Protein AF-A0A2H9NZM9-F1 (afdb_monomer)

Structure (mmCIF, N/CA/C/O backbone):
data_AF-A0A2H9NZM9-F1
#
_entry.id   AF-A0A2H9NZM9-F1
#
loop_
_atom_site.group_PDB
_atom_site.id
_atom_site.type_symbol
_atom_site.label_atom_id
_atom_site.label_alt_id
_atom_site.label_comp_id
_atom_site.label_asym_id
_atom_site.label_entity_id
_atom_site.label_seq_id
_atom_site.pdbx_PDB_ins_code
_atom_site.Cartn_x
_atom_site.Cartn_y
_atom_site.Cartn_z
_atom_site.occupancy
_atom_site.B_iso_or_equiv
_atom_site.auth_seq_id
_atom_site.auth_comp_id
_atom_site.auth_asym_id
_atom_site.auth_atom_id
_atom_site.pdbx_PDB_model_num
ATOM 1 N N . MET A 1 1 ? 43.195 0.179 -11.443 1.00 60.94 1 MET A N 1
ATOM 2 C CA . MET A 1 1 ? 41.827 -0.381 -11.511 1.00 60.94 1 MET A CA 1
ATOM 3 C C . MET A 1 1 ? 40.863 0.769 -11.792 1.00 60.94 1 MET A C 1
ATOM 5 O O . MET A 1 1 ? 40.786 1.678 -10.978 1.00 60.94 1 MET A O 1
ATOM 9 N N . ARG A 1 2 ? 40.244 0.827 -12.981 1.00 67.19 2 ARG A N 1
ATOM 10 C CA . ARG A 1 2 ? 39.275 1.886 -13.330 1.00 67.19 2 ARG A CA 1
ATOM 11 C C . ARG A 1 2 ? 37.903 1.486 -12.791 1.00 67.19 2 ARG A C 1
ATOM 13 O O . ARG A 1 2 ? 37.361 0.475 -13.223 1.00 67.19 2 ARG A O 1
ATOM 20 N N . ASN A 1 3 ? 37.360 2.274 -11.868 1.00 69.50 3 ASN A N 1
ATOM 21 C CA . ASN A 1 3 ? 35.991 2.103 -11.395 1.00 69.50 3 ASN A CA 1
ATOM 22 C C . ASN A 1 3 ? 35.041 2.823 -12.355 1.00 69.50 3 ASN A C 1
ATOM 24 O O . ASN A 1 3 ? 35.167 4.028 -12.565 1.00 69.50 3 ASN A O 1
ATOM 28 N N . TYR A 1 4 ? 34.100 2.084 -12.935 1.00 81.62 4 TYR A N 1
ATOM 29 C CA . TYR A 1 4 ? 33.056 2.631 -13.796 1.00 81.62 4 TYR A CA 1
ATOM 30 C C . TYR A 1 4 ? 31.754 2.754 -13.001 1.00 81.62 4 TYR A C 1
ATOM 32 O O . TYR A 1 4 ? 31.340 1.814 -12.324 1.00 81.62 4 TYR A O 1
ATOM 40 N N . LYS A 1 5 ? 31.105 3.920 -13.078 1.00 83.56 5 LYS A N 1
ATOM 41 C CA . LYS A 1 5 ? 29.802 4.164 -12.452 1.00 83.56 5 LYS A CA 1
ATOM 42 C C . LYS A 1 5 ? 28.703 3.899 -13.476 1.00 83.56 5 LYS A C 1
ATOM 44 O O . LYS A 1 5 ? 28.402 4.761 -14.295 1.00 83.56 5 LYS A O 1
ATOM 49 N N . PHE A 1 6 ? 28.101 2.718 -13.415 1.00 85.81 6 PHE A N 1
ATOM 50 C CA . PHE A 1 6 ? 26.919 2.400 -14.211 1.00 85.81 6 PHE A CA 1
ATOM 51 C C . PHE A 1 6 ? 25.656 2.792 -13.447 1.00 85.81 6 PHE A C 1
ATOM 53 O O . PHE A 1 6 ? 25.541 2.535 -12.248 1.00 85.81 6 PHE A O 1
ATOM 60 N N . ARG A 1 7 ? 24.699 3.411 -14.141 1.00 88.44 7 ARG A N 1
ATOM 61 C CA . 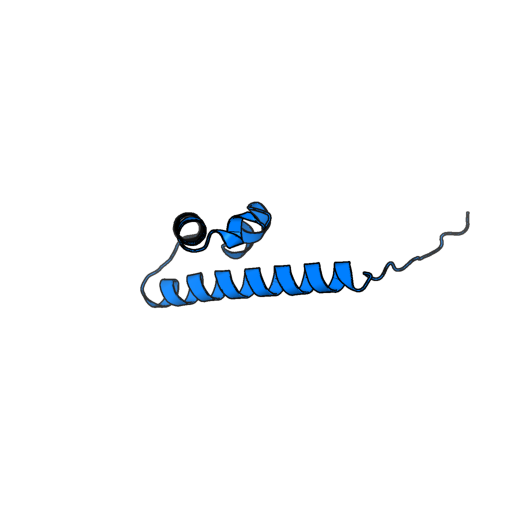ARG A 1 7 ? 23.339 3.596 -13.635 1.00 88.44 7 ARG A CA 1
ATOM 62 C C . ARG A 1 7 ? 22.417 2.712 -14.457 1.00 88.44 7 ARG A C 1
ATOM 64 O O . ARG A 1 7 ? 22.276 2.916 -15.658 1.00 88.44 7 ARG A O 1
ATOM 71 N N . LEU A 1 8 ? 21.823 1.732 -13.793 1.00 87.56 8 LEU A N 1
ATOM 72 C CA . LEU A 1 8 ? 20.789 0.899 -14.383 1.00 87.56 8 LEU A CA 1
ATOM 73 C C . LEU A 1 8 ? 19.462 1.639 -14.258 1.00 87.56 8 LEU A C 1
ATOM 75 O O . LEU A 1 8 ? 19.107 2.099 -13.172 1.00 87.56 8 LEU A O 1
ATOM 79 N N . TYR A 1 9 ? 18.761 1.758 -15.375 1.00 92.62 9 TYR A N 1
ATOM 80 C CA . TYR A 1 9 ? 17.385 2.224 -15.410 1.00 92.62 9 TYR A CA 1
ATOM 81 C C . TYR A 1 9 ? 16.473 1.027 -15.666 1.00 92.62 9 TYR A C 1
ATOM 83 O O . TYR A 1 9 ? 16.887 0.097 -16.367 1.00 92.62 9 TYR A O 1
ATOM 91 N N . PRO A 1 10 ? 15.264 1.020 -15.087 1.00 93.31 10 PRO A N 1
ATOM 92 C CA . PRO A 1 10 ? 14.300 -0.019 -15.383 1.00 93.31 10 PRO A CA 1
ATOM 93 C C . PRO A 1 10 ? 13.922 0.018 -16.866 1.00 93.31 10 PRO A C 1
ATOM 95 O O . PRO A 1 10 ? 13.855 1.083 -17.478 1.00 93.31 10 PRO A O 1
ATOM 98 N N . ASN A 1 11 ? 13.664 -1.152 -17.441 1.00 96.31 11 ASN A N 1
ATOM 99 C CA . ASN A 1 11 ? 12.927 -1.231 -18.698 1.00 96.31 11 ASN A CA 1
ATOM 100 C C . ASN A 1 11 ? 11.429 -0.950 -18.461 1.00 96.31 11 ASN A C 1
ATOM 102 O O . ASN A 1 11 ? 10.980 -0.855 -17.317 1.00 96.31 11 ASN A O 1
ATOM 106 N N . LEU A 1 12 ? 10.651 -0.851 -19.541 1.00 97.06 12 LEU A N 1
ATOM 107 C CA . LEU A 1 12 ? 9.225 -0.508 -19.472 1.00 97.06 12 LEU A CA 1
ATOM 108 C C . LEU A 1 12 ? 8.421 -1.459 -18.565 1.00 97.06 12 LEU A C 1
ATOM 110 O O . LEU A 1 12 ? 7.624 -1.001 -17.749 1.00 97.06 12 LEU A O 1
ATOM 114 N N . ASP A 1 13 ? 8.676 -2.769 -18.630 1.00 97.31 13 ASP A N 1
ATOM 115 C CA . ASP A 1 13 ? 7.977 -3.756 -17.794 1.00 97.31 13 ASP A CA 1
ATOM 116 C C . ASP A 1 13 ? 8.326 -3.608 -16.309 1.00 97.31 13 ASP A C 1
ATOM 118 O O . ASP A 1 13 ? 7.480 -3.784 -15.428 1.00 97.31 13 ASP A O 1
ATOM 122 N N . GLN A 1 14 ? 9.590 -3.305 -16.010 1.00 96.12 14 GLN A N 1
ATOM 123 C CA . GLN A 1 14 ? 10.052 -3.050 -14.650 1.00 96.12 14 GLN A CA 1
ATOM 124 C C . GLN A 1 14 ? 9.444 -1.760 -14.10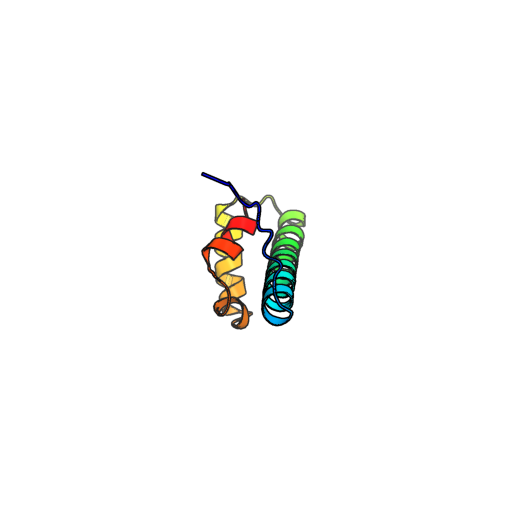2 1.00 96.12 14 GLN A C 1
ATOM 126 O O . GLN A 1 14 ? 8.990 -1.746 -12.960 1.00 96.12 14 GLN A O 1
ATOM 131 N N . GLU A 1 15 ? 9.392 -0.700 -14.908 1.00 96.69 15 GLU A N 1
ATOM 132 C CA . GLU A 1 15 ? 8.763 0.561 -14.526 1.00 96.69 15 GLU A CA 1
ATOM 133 C C . GLU A 1 15 ? 7.273 0.369 -14.237 1.00 96.69 15 GLU A C 1
ATOM 135 O O . GLU A 1 15 ? 6.798 0.780 -13.177 1.00 96.69 15 GLU A O 1
ATOM 140 N N . TYR A 1 16 ? 6.561 -0.349 -15.108 1.00 96.75 16 TYR A N 1
ATOM 141 C CA . TYR A 1 16 ? 5.157 -0.685 -14.894 1.00 96.75 16 TYR A CA 1
ATOM 142 C C . TYR A 1 16 ? 4.950 -1.460 -13.588 1.00 96.75 16 TYR A C 1
ATOM 144 O O . TYR A 1 16 ? 4.099 -1.094 -12.778 1.00 96.75 16 TYR A O 1
ATOM 152 N N . LYS A 1 17 ? 5.760 -2.495 -13.325 1.00 95.38 17 LYS A N 1
ATOM 153 C CA . LYS A 1 17 ? 5.680 -3.268 -12.073 1.00 95.38 17 LYS A CA 1
ATOM 154 C C . LYS A 1 17 ? 5.924 -2.396 -10.842 1.00 95.38 17 LYS A C 1
ATOM 156 O O . LYS A 1 17 ? 5.219 -2.544 -9.845 1.00 95.38 17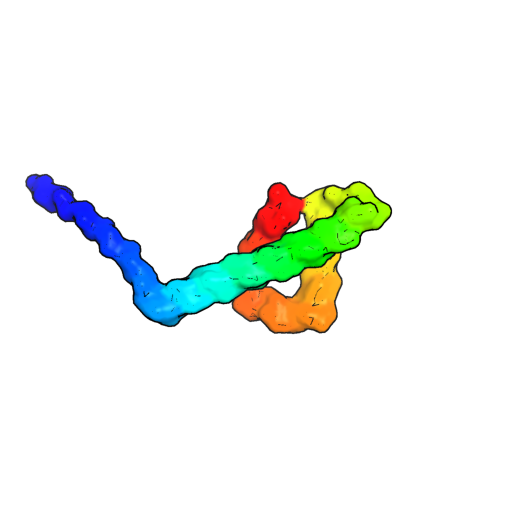 LYS A O 1
ATOM 161 N N . LEU A 1 18 ? 6.894 -1.484 -10.905 1.00 94.81 18 LEU A N 1
ATOM 162 C CA . LEU A 1 18 ? 7.185 -0.548 -9.818 1.00 94.81 18 LEU A CA 1
ATOM 163 C C . LEU A 1 18 ? 6.008 0.401 -9.571 1.00 94.81 18 LEU A C 1
ATOM 165 O O . LEU A 1 18 ? 5.559 0.527 -8.432 1.00 94.81 18 LEU A O 1
ATOM 169 N N . GLN A 1 19 ? 5.474 1.022 -10.624 1.00 96.62 19 GLN A N 1
ATOM 170 C CA . GLN A 1 19 ? 4.319 1.917 -10.521 1.00 96.62 19 GLN A CA 1
ATOM 171 C C . GLN A 1 19 ? 3.082 1.184 -9.997 1.00 96.62 19 GLN A C 1
ATOM 173 O O . GLN A 1 19 ? 2.398 1.679 -9.103 1.00 96.62 19 GLN A O 1
ATOM 178 N N . ASN A 1 20 ? 2.825 -0.021 -10.497 1.00 96.69 20 ASN A N 1
ATOM 179 C CA . ASN A 1 20 ? 1.714 -0.849 -10.059 1.00 96.69 20 ASN A CA 1
ATOM 180 C C . ASN A 1 20 ? 1.826 -1.210 -8.567 1.00 96.69 20 ASN A C 1
ATOM 182 O O . ASN A 1 20 ? 0.878 -1.000 -7.814 1.00 96.69 20 ASN A O 1
ATOM 186 N N . ASN A 1 21 ? 3.005 -1.634 -8.098 1.00 95.88 21 ASN A N 1
ATOM 187 C CA . ASN A 1 21 ? 3.244 -1.889 -6.672 1.00 95.88 21 ASN A CA 1
ATOM 188 C C . ASN A 1 21 ? 2.992 -0.641 -5.808 1.00 95.88 21 ASN A C 1
ATOM 190 O O . ASN A 1 21 ? 2.369 -0.741 -4.751 1.00 95.88 21 ASN A O 1
ATOM 194 N N . LEU A 1 22 ? 3.428 0.541 -6.262 1.00 95.94 22 LEU A N 1
ATOM 195 C CA . LEU A 1 22 ? 3.164 1.806 -5.567 1.00 95.94 22 LEU A CA 1
ATOM 196 C C . LEU A 1 22 ? 1.667 2.124 -5.503 1.00 95.94 22 LEU A C 1
ATOM 198 O O . LEU A 1 22 ? 1.182 2.581 -4.469 1.00 95.94 22 LEU A O 1
ATOM 202 N N . ASN A 1 23 ? 0.931 1.876 -6.585 1.00 97.25 23 ASN A N 1
ATOM 203 C CA . ASN A 1 23 ? -0.514 2.087 -6.627 1.00 97.25 23 ASN A CA 1
ATOM 204 C C . ASN A 1 23 ? -1.246 1.148 -5.664 1.00 97.25 23 ASN A C 1
ATOM 206 O O . ASN A 1 23 ? -2.143 1.595 -4.953 1.00 97.25 23 ASN A O 1
ATOM 210 N N . VAL A 1 24 ? -0.815 -0.111 -5.561 1.00 97.31 24 VAL A N 1
ATOM 211 C CA . VAL A 1 24 ? -1.357 -1.050 -4.570 1.00 97.31 24 VAL A CA 1
ATOM 212 C C . VAL A 1 24 ? -1.067 -0.593 -3.143 1.00 97.31 24 VAL A C 1
ATOM 214 O O . VAL A 1 24 ? -1.983 -0.580 -2.324 1.00 97.31 24 VAL A O 1
ATOM 217 N N . CYS A 1 25 ? 0.156 -0.144 -2.840 1.00 96.12 25 CYS A N 1
ATOM 218 C CA . CYS A 1 25 ? 0.466 0.423 -1.523 1.00 96.12 25 CYS A CA 1
ATOM 219 C C . CYS A 1 25 ? -0.441 1.614 -1.182 1.00 96.12 25 CYS A C 1
ATOM 221 O O . CYS A 1 25 ? -0.961 1.681 -0.071 1.00 96.12 25 CYS A O 1
ATOM 223 N N . LYS A 1 26 ? -0.666 2.531 -2.134 1.00 96.94 26 LYS A N 1
ATOM 224 C CA . LYS A 1 26 ? -1.572 3.679 -1.950 1.00 96.94 26 LYS A CA 1
ATOM 225 C C . LYS A 1 26 ? -3.010 3.235 -1.701 1.00 96.94 26 LYS A C 1
ATOM 227 O O . LYS A 1 26 ? -3.673 3.781 -0.826 1.00 96.94 26 LYS A O 1
ATOM 232 N N . TRP A 1 27 ? -3.485 2.243 -2.450 1.00 97.50 27 TRP A N 1
ATOM 233 C CA . TRP A 1 27 ? -4.830 1.704 -2.280 1.00 97.50 27 TRP A CA 1
ATOM 234 C C . TRP A 1 27 ? -5.021 1.108 -0.879 1.00 97.50 27 TRP A C 1
ATOM 236 O O . TRP A 1 27 ? -5.977 1.463 -0.192 1.00 97.50 27 TRP A O 1
ATOM 246 N N . VAL A 1 28 ? -4.073 0.283 -0.414 1.00 96.81 28 VAL A N 1
ATOM 247 C CA . VAL A 1 28 ? -4.105 -0.303 0.939 1.00 96.81 28 VAL A CA 1
ATOM 248 C C . VAL A 1 28 ? -4.021 0.781 2.015 1.00 96.81 28 VAL A C 1
ATOM 250 O O . VAL A 1 28 ? -4.788 0.750 2.974 1.00 96.81 28 VAL A O 1
ATOM 253 N N . TYR A 1 29 ? -3.143 1.772 1.843 1.00 95.94 29 TYR A N 1
ATOM 254 C CA . TYR A 1 29 ? -3.021 2.896 2.771 1.00 95.94 29 TYR A CA 1
ATOM 255 C C . TYR A 1 29 ? -4.342 3.655 2.923 1.00 95.94 29 TYR A C 1
ATOM 257 O O . TYR A 1 29 ? -4.776 3.914 4.042 1.00 95.94 29 TYR A O 1
ATOM 265 N N . ASN A 1 30 ? -5.026 3.946 1.815 1.00 96.12 30 ASN A N 1
ATOM 266 C CA . ASN A 1 30 ? -6.319 4.625 1.860 1.00 96.12 30 ASN A CA 1
ATOM 267 C C . ASN A 1 30 ? -7.361 3.817 2.648 1.00 96.12 30 ASN A C 1
ATOM 269 O O . ASN A 1 30 ? -8.124 4.406 3.408 1.00 96.12 30 ASN A O 1
ATOM 273 N N . LYS A 1 31 ? -7.347 2.478 2.557 1.00 95.56 31 LYS A N 1
ATOM 274 C CA . LYS A 1 31 ? -8.204 1.618 3.393 1.00 95.56 31 LYS A CA 1
ATOM 275 C C . LYS A 1 31 ? -7.884 1.717 4.877 1.00 95.56 31 LYS A C 1
ATOM 277 O O . LYS A 1 31 ? -8.803 1.770 5.693 1.00 95.56 31 LYS A O 1
ATOM 282 N N . PHE A 1 32 ? -6.608 1.805 5.238 1.00 95.31 32 PHE A N 1
ATOM 283 C CA . PHE A 1 32 ? -6.229 2.047 6.629 1.00 95.31 32 PHE A CA 1
ATOM 284 C C . PHE A 1 32 ? -6.661 3.433 7.105 1.00 95.31 32 PHE A C 1
ATOM 286 O O . PHE A 1 32 ? -7.181 3.541 8.209 1.00 95.31 32 PHE A O 1
ATOM 293 N N . VAL A 1 33 ? -6.523 4.474 6.279 1.00 95.12 33 VAL A N 1
ATOM 294 C CA . VAL A 1 33 ? -6.968 5.836 6.619 1.00 95.12 33 VAL A CA 1
ATOM 295 C C . VAL A 1 33 ? -8.483 5.899 6.821 1.00 95.12 33 VAL A C 1
ATOM 297 O O . VAL A 1 33 ? -8.932 6.446 7.825 1.00 95.12 33 VAL A O 1
ATOM 300 N N . GLU A 1 34 ? -9.271 5.298 5.924 1.00 94.88 34 GLU A N 1
ATOM 301 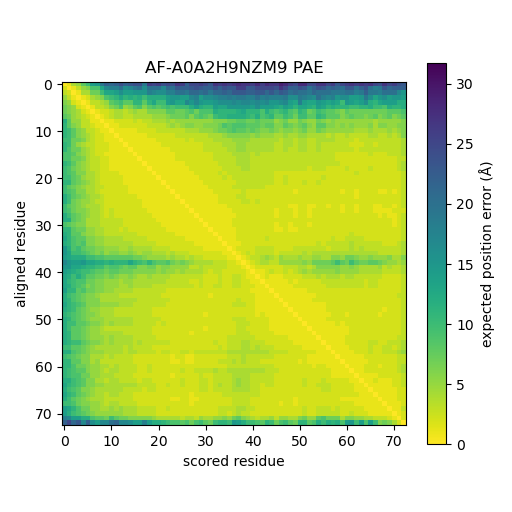C CA . GLU A 1 34 ? -10.737 5.207 6.048 1.00 94.88 34 GLU A CA 1
ATOM 302 C C . GLU A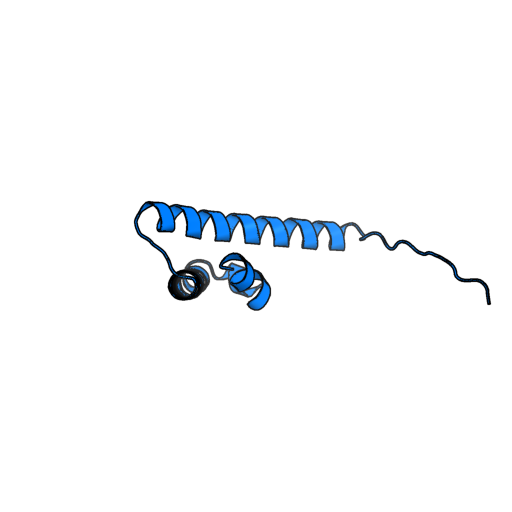 1 34 ? -11.161 4.573 7.384 1.00 94.88 34 GLU A C 1
ATOM 304 O O . GLU A 1 34 ? -12.157 4.979 7.988 1.00 94.88 34 GLU A O 1
ATOM 309 N N . GLN A 1 35 ? -10.404 3.584 7.865 1.00 93.12 35 GLN A N 1
ATOM 310 C CA . GLN A 1 35 ? -10.690 2.919 9.131 1.00 93.12 35 GLN A CA 1
ATOM 311 C C . GLN A 1 35 ? -10.136 3.692 10.341 1.00 93.12 35 GLN A C 1
ATOM 313 O O . GLN A 1 35 ? -10.811 3.783 11.365 1.00 93.12 35 GLN A O 1
ATOM 318 N N . ALA A 1 36 ? -8.964 4.319 10.212 1.00 93.12 36 ALA A N 1
ATOM 319 C CA . ALA A 1 36 ? -8.347 5.147 11.250 1.00 93.12 36 ALA A CA 1
ATOM 320 C C . ALA A 1 36 ? -9.180 6.396 11.582 1.00 93.12 36 ALA A C 1
ATOM 322 O O . ALA A 1 36 ? -9.142 6.898 12.702 1.00 93.12 36 ALA A O 1
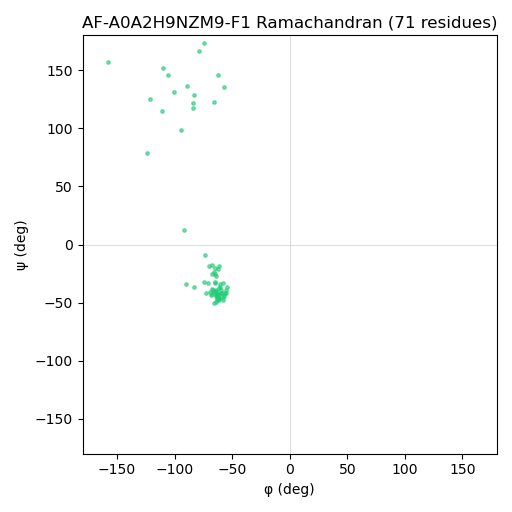ATOM 323 N N . GLN A 1 37 ? -9.965 6.892 10.621 1.00 93.25 37 GLN A N 1
ATOM 324 C CA . GLN A 1 37 ? -10.919 7.980 10.851 1.00 93.25 37 GLN A CA 1
ATOM 325 C C . GLN A 1 37 ? -12.047 7.595 11.818 1.00 93.25 37 GLN A C 1
ATOM 327 O O . GLN A 1 37 ? -12.629 8.473 12.452 1.00 93.25 37 GLN A O 1
ATOM 332 N N . LYS A 1 38 ? -12.372 6.302 11.935 1.00 93.00 38 LYS A N 1
ATOM 333 C CA . LYS A 1 38 ? -13.451 5.806 12.803 1.00 93.00 38 LYS A CA 1
ATOM 334 C C . LYS A 1 38 ? -12.956 5.472 14.206 1.00 93.00 38 LYS A C 1
ATOM 336 O O . LYS A 1 38 ? -13.702 5.624 15.169 1.00 93.00 38 LYS A O 1
ATOM 341 N N . SER A 1 39 ? -11.721 4.995 14.323 1.00 91.38 39 SER A N 1
ATOM 342 C CA . SER A 1 39 ? -11.125 4.583 15.591 1.00 91.38 39 SER A CA 1
ATOM 343 C C . SER A 1 39 ? -9.605 4.608 15.516 1.00 91.38 39 SER A C 1
ATOM 345 O O . SER A 1 39 ? -9.023 4.447 14.446 1.00 91.38 39 SER A O 1
ATOM 347 N N . PHE A 1 40 ? -8.949 4.717 16.671 1.00 91.94 40 PHE A N 1
ATOM 348 C CA . PHE A 1 40 ? -7.513 4.472 16.754 1.00 91.94 40 PHE A CA 1
ATOM 349 C C . PHE A 1 40 ? -7.185 3.057 16.253 1.00 91.94 40 PHE A C 1
ATOM 351 O O . PHE A 1 40 ? -7.871 2.100 16.612 1.00 91.94 40 PHE A O 1
ATOM 358 N N . LEU A 1 41 ? -6.142 2.935 15.430 1.00 92.88 41 LEU A N 1
ATOM 359 C CA . LEU A 1 41 ? -5.656 1.662 14.906 1.00 92.88 41 LEU A CA 1
ATOM 360 C C . LEU A 1 41 ? -4.200 1.467 15.300 1.00 92.88 41 LEU A C 1
ATOM 362 O O . LEU A 1 41 ? -3.341 2.293 14.989 1.00 92.88 41 LEU A O 1
ATOM 366 N N . SER A 1 42 ? -3.911 0.340 15.940 1.00 94.06 42 SER A N 1
ATOM 367 C CA . SER A 1 42 ? -2.542 -0.122 16.108 1.00 94.06 42 SER A CA 1
ATOM 368 C C . SER A 1 42 ? -2.031 -0.789 14.827 1.00 94.06 42 SER A C 1
ATOM 370 O O . SER A 1 42 ? -2.784 -1.186 13.934 1.00 94.06 42 SER A O 1
ATOM 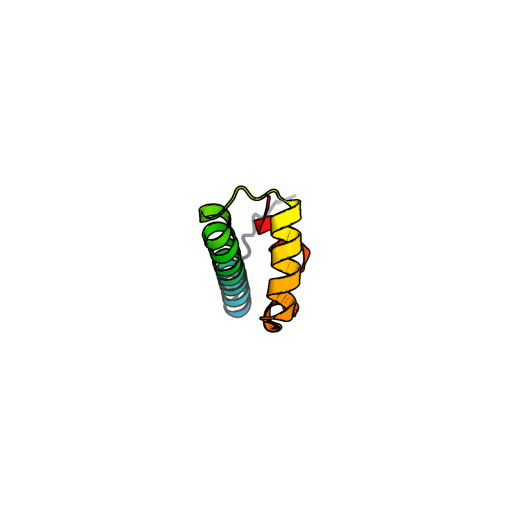372 N N . ARG A 1 43 ? -0.715 -1.001 14.761 1.00 91.94 43 ARG A N 1
ATOM 373 C CA . ARG A 1 43 ? -0.086 -1.780 13.687 1.00 91.94 43 ARG A CA 1
ATOM 374 C C . ARG A 1 43 ? -0.625 -3.211 13.589 1.00 91.94 43 ARG A C 1
ATOM 376 O O . ARG A 1 43 ? -0.721 -3.755 12.490 1.00 91.94 43 ARG A O 1
ATOM 383 N N . ASN A 1 44 ? -0.990 -3.815 14.718 1.00 93.56 44 ASN A N 1
ATOM 384 C CA . ASN A 1 44 ? -1.577 -5.153 14.733 1.00 93.56 44 ASN A CA 1
ATOM 385 C C . ASN A 1 44 ? -2.981 -5.141 14.124 1.00 93.56 44 ASN A C 1
ATOM 387 O O . ASN A 1 44 ? -3.281 -6.010 13.307 1.00 93.56 44 ASN A O 1
ATOM 391 N N . ASP A 1 45 ? -3.781 -4.117 14.429 1.00 94.56 45 ASP A N 1
ATOM 392 C CA . ASP A 1 45 ? -5.124 -3.955 13.860 1.00 94.56 45 ASP A CA 1
ATOM 393 C C . ASP A 1 45 ? -5.055 -3.761 12.342 1.00 94.56 45 ASP A C 1
ATOM 395 O O . ASP A 1 45 ? -5.778 -4.415 11.597 1.00 94.56 45 ASP A O 1
ATOM 399 N N . MET A 1 46 ? -4.116 -2.944 11.853 1.00 94.81 46 MET A N 1
ATOM 400 C CA . MET A 1 46 ? -3.896 -2.768 10.411 1.00 94.81 46 MET A CA 1
ATOM 401 C C . MET A 1 46 ? -3.480 -4.071 9.710 1.00 94.81 46 MET A C 1
ATOM 403 O O . MET A 1 46 ? -3.924 -4.343 8.596 1.00 94.81 46 MET A O 1
ATOM 407 N N . ASN A 1 47 ? -2.661 -4.911 10.350 1.00 94.62 47 ASN A N 1
ATOM 408 C CA . ASN A 1 47 ? -2.290 -6.218 9.794 1.00 94.62 47 ASN A CA 1
ATOM 409 C C . ASN A 1 47 ? -3.459 -7.217 9.805 1.00 94.62 47 ASN A C 1
ATOM 411 O O . ASN A 1 47 ? -3.568 -8.048 8.898 1.00 94.62 47 ASN A O 1
ATOM 4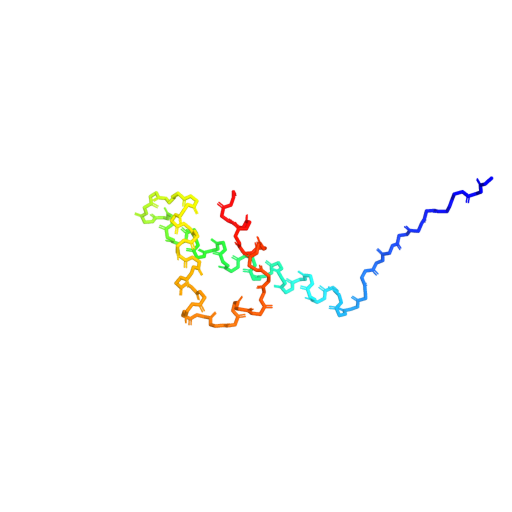15 N N . TYR A 1 48 ? -4.336 -7.127 10.804 1.00 94.81 48 TYR A N 1
ATOM 416 C CA . TYR A 1 48 ? -5.571 -7.901 10.843 1.00 94.81 48 TYR A CA 1
ATOM 417 C C . TYR A 1 48 ? -6.511 -7.474 9.704 1.00 94.81 48 TYR A C 1
ATOM 419 O O . TYR A 1 48 ? -6.880 -8.310 8.880 1.00 94.81 48 TYR A O 1
ATOM 427 N N . ILE A 1 49 ? -6.753 -6.167 9.549 1.00 95.12 49 ILE A N 1
ATOM 428 C CA . ILE A 1 49 ? -7.520 -5.593 8.429 1.00 95.12 49 ILE A CA 1
ATOM 429 C C . ILE A 1 49 ? -6.922 -6.016 7.085 1.00 95.12 49 ILE A C 1
ATOM 431 O O . ILE A 1 49 ? -7.648 -6.388 6.171 1.00 95.12 49 ILE A O 1
ATOM 435 N N . LEU A 1 50 ? -5.594 -6.015 6.942 1.00 95.94 50 LEU A N 1
ATOM 436 C CA . LEU A 1 50 ? -4.939 -6.466 5.713 1.00 95.94 50 LEU A CA 1
ATOM 437 C C . LEU A 1 50 ? -5.248 -7.935 5.384 1.00 95.94 50 LEU A C 1
ATOM 439 O O . LEU A 1 50 ? -5.331 -8.299 4.211 1.00 95.94 50 LEU A O 1
ATOM 443 N N . THR A 1 51 ? -5.399 -8.781 6.401 1.00 95.62 51 THR A N 1
ATOM 444 C CA . THR A 1 51 ? -5.764 -10.191 6.217 1.00 95.62 51 THR A CA 1
ATOM 445 C C . THR A 1 51 ? -7.196 -10.313 5.707 1.00 95.62 51 THR A C 1
ATOM 447 O O . THR A 1 51 ? -7.431 -11.056 4.755 1.00 95.62 51 THR A O 1
ATOM 450 N N . GLU A 1 52 ? -8.123 -9.535 6.267 1.00 95.94 52 GLU A N 1
ATOM 451 C CA . GLU A 1 52 ? -9.510 -9.461 5.793 1.00 95.94 52 GLU A CA 1
ATOM 452 C C . GLU A 1 52 ? -9.590 -8.893 4.368 1.00 95.94 52 GLU A C 1
ATOM 454 O O . GLU A 1 52 ? -10.250 -9.471 3.508 1.00 95.94 52 GLU A O 1
ATOM 459 N N . LEU A 1 53 ? -8.830 -7.832 4.071 1.00 96.06 53 LEU A N 1
ATOM 460 C CA . LEU A 1 53 ? -8.750 -7.241 2.734 1.00 96.06 53 LEU A CA 1
ATOM 461 C C . LEU A 1 53 ? -8.257 -8.244 1.693 1.00 96.06 53 LEU A C 1
ATOM 463 O O . LEU A 1 53 ? -8.774 -8.270 0.586 1.00 96.06 53 LEU A O 1
ATOM 467 N N . LYS A 1 54 ? -7.282 -9.099 2.020 1.00 96.06 54 LYS A N 1
ATOM 468 C CA . LYS A 1 54 ? -6.836 -10.152 1.094 1.00 96.06 54 LYS A CA 1
ATOM 469 C C . LYS A 1 54 ? -7.924 -11.185 0.809 1.00 96.06 54 LYS A C 1
ATOM 471 O O . LYS A 1 54 ? -7.966 -11.713 -0.297 1.00 96.06 54 LYS A O 1
ATOM 476 N N . GLN A 1 55 ? -8.789 -11.468 1.780 1.00 96.44 55 GLN A N 1
ATOM 477 C CA . GLN A 1 55 ? -9.914 -12.382 1.588 1.00 96.44 55 GLN A CA 1
ATOM 478 C C . GLN A 1 55 ? -11.005 -11.752 0.717 1.00 96.44 55 GLN A C 1
ATOM 480 O O . GLN A 1 55 ? -11.529 -12.427 -0.166 1.00 96.44 55 GLN A O 1
ATOM 485 N N . SER A 1 56 ? -11.325 -10.469 0.927 1.00 97.12 56 SER A N 1
ATOM 486 C CA . SER A 1 56 ? -12.328 -9.766 0.117 1.00 97.12 56 SER A CA 1
ATOM 487 C C . SER A 1 56 ? -11.819 -9.403 -1.280 1.00 97.12 56 SER A C 1
ATOM 489 O O . SER A 1 56 ? -12.592 -9.391 -2.230 1.00 97.12 56 SER A O 1
ATOM 491 N N . GLU A 1 57 ? -10.520 -9.128 -1.413 1.00 96.50 57 GLU A N 1
ATOM 492 C CA . GLU A 1 57 ? -9.847 -8.703 -2.642 1.00 96.50 57 GLU A CA 1
ATOM 493 C C . GLU A 1 57 ? -8.678 -9.654 -2.980 1.00 96.50 57 GLU A C 1
ATOM 495 O O . GLU A 1 57 ? -7.503 -9.325 -2.757 1.00 96.50 57 GLU A O 1
ATOM 500 N N . PRO A 1 58 ? -8.960 -10.845 -3.552 1.00 95.62 58 PRO A N 1
ATOM 501 C CA . PRO A 1 58 ? -7.953 -11.889 -3.754 1.00 95.62 58 PRO A CA 1
ATOM 502 C C . PRO A 1 58 ? -6.782 -11.487 -4.660 1.00 95.62 58 PRO A C 1
ATOM 504 O O . PRO A 1 58 ? -5.714 -12.096 -4.610 1.00 95.62 58 PRO A O 1
ATOM 507 N N . TRP A 1 59 ? -6.927 -10.439 -5.474 1.00 95.88 59 TRP A N 1
ATOM 508 C CA . TRP A 1 59 ? -5.834 -9.931 -6.306 1.00 95.88 59 TRP A CA 1
ATOM 509 C C . TRP A 1 59 ? -4.639 -9.431 -5.476 1.00 95.88 59 TRP A C 1
ATOM 511 O O . TRP A 1 59 ? -3.514 -9.415 -5.983 1.00 95.88 59 TRP A O 1
ATOM 521 N N . LEU A 1 60 ? -4.836 -9.096 -4.194 1.00 96.19 60 LEU A N 1
ATOM 522 C CA . LEU A 1 60 ? -3.760 -8.744 -3.263 1.00 96.19 60 LEU A CA 1
ATOM 523 C C . LEU A 1 60 ? -2.803 -9.913 -2.975 1.00 96.19 60 LEU A C 1
ATOM 525 O O . LEU A 1 60 ? -1.663 -9.672 -2.568 1.00 96.19 60 LEU A O 1
ATOM 529 N N . TYR A 1 61 ? -3.215 -11.166 -3.205 1.00 95.88 61 TYR A N 1
ATOM 530 C CA . TYR A 1 61 ? -2.327 -12.329 -3.080 1.00 95.88 61 TYR A CA 1
ATOM 531 C C . TYR A 1 61 ? -1.221 -12.360 -4.143 1.00 95.88 61 TYR A C 1
ATOM 533 O O . TYR A 1 61 ? -0.201 -13.009 -3.926 1.00 95.88 61 TYR A O 1
ATOM 541 N N . ASN A 1 62 ? -1.366 -11.611 -5.242 1.00 95.88 62 ASN A N 1
ATOM 542 C CA . ASN A 1 62 ? -0.331 -11.497 -6.274 1.00 95.88 62 ASN A CA 1
ATOM 543 C C . ASN A 1 62 ? 0.868 -10.633 -5.842 1.00 95.88 62 ASN A C 1
ATOM 545 O O . ASN A 1 62 ? 1.876 -10.579 -6.547 1.00 95.88 62 ASN A O 1
ATOM 549 N N . TYR A 1 63 ? 0.777 -9.949 -4.697 1.00 95.56 63 TYR A N 1
ATOM 550 C CA . TYR A 1 63 ? 1.806 -9.038 -4.200 1.00 95.56 63 TYR A CA 1
ATOM 551 C C . TYR A 1 63 ? 2.514 -9.603 -2.973 1.00 95.56 63 TYR A C 1
ATOM 553 O O . TYR A 1 63 ? 1.959 -10.353 -2.167 1.00 95.56 63 TYR A O 1
ATOM 561 N N . HIS A 1 64 ? 3.769 -9.195 -2.795 1.00 94.75 64 HIS A N 1
ATOM 562 C CA . HIS A 1 64 ? 4.600 -9.692 -1.708 1.00 94.75 64 HIS A CA 1
ATOM 563 C C . HIS A 1 64 ? 4.053 -9.263 -0.335 1.00 94.75 64 HIS A C 1
ATOM 565 O O . HIS A 1 64 ? 3.960 -8.072 -0.036 1.00 94.75 64 HIS A O 1
ATOM 571 N N . SER A 1 65 ? 3.759 -10.225 0.547 1.00 93.19 65 SER A N 1
ATOM 572 C CA . SER A 1 65 ? 3.125 -9.962 1.851 1.00 93.19 65 SER A CA 1
ATOM 573 C C . SER A 1 65 ? 3.877 -8.947 2.711 1.00 93.19 65 SER A C 1
ATOM 575 O O . SER A 1 65 ? 3.249 -8.081 3.312 1.00 93.19 65 SER A O 1
ATOM 577 N N . LYS A 1 66 ? 5.216 -8.993 2.718 1.00 93.56 66 LYS A N 1
ATOM 578 C CA . LYS A 1 66 ? 6.022 -8.030 3.483 1.00 93.56 66 LYS A CA 1
ATOM 579 C C . LYS A 1 66 ? 5.874 -6.601 2.955 1.00 93.56 66 LYS A C 1
ATOM 581 O O . LYS A 1 66 ? 5.899 -5.677 3.748 1.00 93.56 66 LYS A O 1
ATOM 586 N N . MET A 1 67 ? 5.691 -6.414 1.644 1.00 95.00 67 MET A N 1
ATOM 587 C CA . MET A 1 67 ? 5.483 -5.081 1.063 1.00 95.00 67 MET A CA 1
ATOM 588 C C . MET A 1 67 ? 4.192 -4.464 1.604 1.00 95.00 67 MET A C 1
ATOM 590 O O . MET A 1 67 ? 4.200 -3.332 2.071 1.00 95.00 67 MET A O 1
ATOM 594 N N . LEU A 1 68 ? 3.106 -5.239 1.596 1.00 95.44 68 LEU A N 1
ATOM 595 C CA . LEU A 1 68 ? 1.798 -4.787 2.069 1.00 95.44 68 LEU A CA 1
ATOM 596 C C . LEU A 1 68 ? 1.796 -4.515 3.581 1.00 95.44 68 LEU A C 1
ATOM 598 O O . LEU A 1 68 ? 1.232 -3.523 4.024 1.00 95.44 68 LEU A O 1
ATOM 602 N N . GLN A 1 69 ? 2.485 -5.345 4.370 1.00 94.31 69 GLN A N 1
ATOM 603 C CA . GLN A 1 69 ? 2.650 -5.127 5.813 1.00 94.31 69 GLN A CA 1
ATOM 604 C C . GLN A 1 69 ? 3.509 -3.899 6.142 1.00 94.31 69 GLN A C 1
ATOM 606 O O . GLN A 1 69 ? 3.359 -3.323 7.209 1.00 94.31 69 GLN A O 1
ATOM 611 N N . MET A 1 70 ? 4.413 -3.468 5.257 1.00 95.19 70 MET A N 1
ATOM 612 C CA . MET A 1 70 ? 5.194 -2.250 5.504 1.00 95.19 70 MET A CA 1
ATOM 613 C C . MET A 1 70 ? 4.341 -0.979 5.407 1.00 95.19 70 MET A C 1
ATOM 615 O O . MET A 1 70 ? 4.730 0.037 5.970 1.00 95.19 70 MET A O 1
ATOM 619 N N . VAL A 1 71 ? 3.166 -1.039 4.770 1.00 93.75 71 VAL A N 1
ATOM 620 C CA . VAL A 1 71 ? 2.217 0.087 4.711 1.00 93.75 71 VAL A CA 1
ATOM 621 C C . VAL A 1 71 ? 1.650 0.430 6.097 1.00 93.75 71 VAL A C 1
ATOM 623 O O . VAL A 1 71 ? 1.243 1.565 6.316 1.00 93.75 71 VAL A O 1
ATOM 626 N N . SER A 1 72 ? 1.648 -0.520 7.041 1.00 86.25 72 SER A N 1
ATOM 627 C CA . SER A 1 72 ? 1.165 -0.332 8.418 1.00 86.25 72 SER A CA 1
ATOM 628 C C . SER A 1 72 ? 2.255 0.100 9.416 1.00 86.25 72 SER A C 1
ATOM 630 O O . SER A 1 72 ? 2.042 -0.006 10.626 1.00 86.25 72 SER A O 1
ATOM 632 N N . THR A 1 73 ? 3.436 0.510 8.933 1.00 69.50 73 THR A N 1
ATOM 633 C CA . THR A 1 73 ? 4.604 0.852 9.774 1.00 69.50 73 THR A CA 1
ATOM 634 C C . THR A 1 73 ? 4.663 2.336 10.087 1.00 69.50 73 THR A C 1
ATO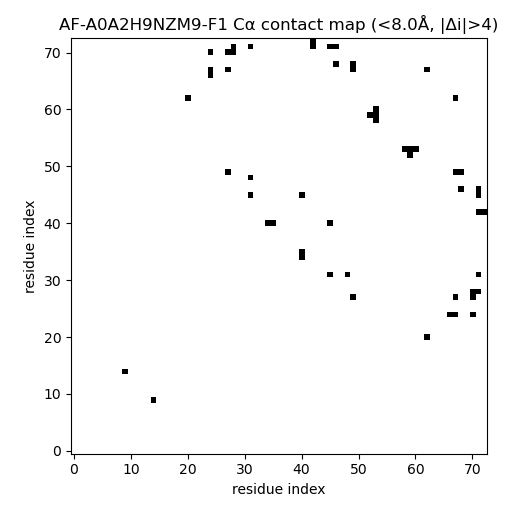M 636 O O . THR A 1 73 ? 4.395 3.136 9.166 1.00 69.50 73 THR A O 1
#

Nearest PDB structures (foldseek):
  3d5l-assembly1_A  TM=6.912E-01  e=6.554E+00  Limosilactobacillus reuteri subsp. rodentium

Radius of gyration: 16.74 Å; Cα contacts (8 Å, |Δi|>4): 28; chains: 1; bounding box: 55×20×36 Å

Solvent-accessible surface area (backbone atoms only — not comparable to full-atom values): 4497 Å² total; per-residue (Å²): 136,87,85,79,90,83,81,87,74,75,54,71,70,52,46,50,52,52,52,50,53,52,51,51,49,52,54,55,43,50,55,50,50,66,49,44,75,77,39,92,68,54,55,66,53,46,53,50,50,50,54,52,45,36,70,79,41,58,74,55,70,82,48,63,66,68,65,63,57,55,65,51,107

Sequence (73 aa):
MRNYKFRLYPNLDQEYKLQNNLNVCKWVYNKFVEQAQKSFLSRNDMNYILTELKQSEPWLYNYHSKMLQMVST

Mean predicted aligned error: 4.44 Å

pLDDT: mean 92.86, std 7.03, range [60.94, 97.5]

Secondary structure (DSSP, 8-state):
-PPP-------HHHHHHHHHHHHHHHHHHHHHHHHHTTS---HHHHHHHHHHHHHH-GGGGGS-HHHHHHTT-

Foldseek 3Di:
DDDDDDDDDDDPVRVVVVVVLVVVLVVLLVVVVVVCVVDPDALVNSLVVVVVCCVVPVVCVVDDSVSNSVSSD